Protein AF-A0A949ENT4-F1 (afdb_monomer_lite)

pLDDT: mean 81.18, std 10.14, range [41.47, 90.88]

Foldseek 3Di:
DDPPPPVVVVVVVCVVPVDDDDDDDDPADFDKDFPDDPPDDWFPQDDPVSPRHIDDGIDGDGDPPPD

Radius of gyration: 18.68 Å; chains: 1; bounding box: 51×30×38 Å

Sequence (67 aa):
MTDEIDFDAIIGKYRSDPFDYLDVRTSHTGQVRFRVKEGAEVEGPSGEWHHVRGTLLYEMLREGNQK

Secondary structure (DSSP, 8-state):
------HHHHHHHHHH--PPP-----SS-EEEEESS-TT---PPPBSTTS-B-----EEEEETT---

Structure (mmCIF, N/CA/C/O backbone):
data_AF-A0A949ENT4-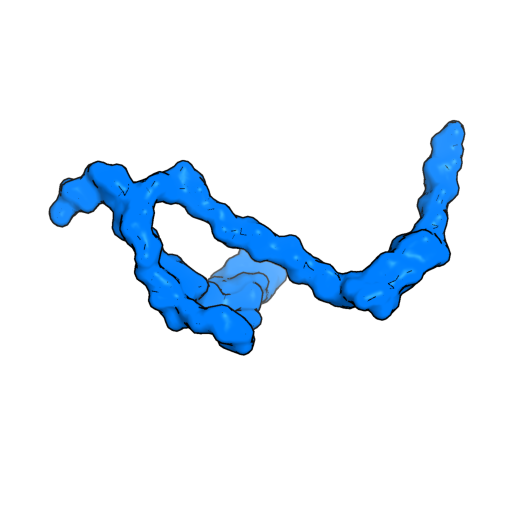F1
#
_entry.id   AF-A0A949ENT4-F1
#
loop_
_atom_site.group_PDB
_atom_site.id
_atom_site.type_symbol
_atom_site.label_atom_id
_atom_site.label_alt_id
_atom_site.label_comp_id
_atom_site.label_asym_id
_atom_site.label_entity_id
_atom_site.label_seq_id
_atom_site.pdbx_PDB_ins_code
_atom_site.Cartn_x
_atom_site.Cartn_y
_atom_site.Cartn_z
_atom_site.occupancy
_atom_site.B_iso_or_equiv
_atom_site.auth_seq_id
_atom_site.auth_comp_id
_atom_site.auth_asym_id
_atom_site.auth_atom_id
_atom_site.pdbx_PDB_model_num
ATOM 1 N N . MET A 1 1 ? 39.181 -3.514 -4.234 1.00 41.47 1 MET A N 1
ATOM 2 C CA . MET A 1 1 ? 38.297 -4.689 -4.320 1.00 41.47 1 MET A CA 1
ATOM 3 C C . MET A 1 1 ? 37.056 -4.184 -5.012 1.00 41.47 1 MET A C 1
ATOM 5 O O . MET A 1 1 ? 36.311 -3.431 -4.408 1.00 41.47 1 MET A O 1
ATOM 9 N N . THR A 1 2 ? 36.994 -4.389 -6.323 1.00 51.25 2 THR A N 1
ATOM 10 C CA . THR A 1 2 ? 35.899 -3.904 -7.163 1.00 51.25 2 THR A CA 1
ATOM 11 C C . THR A 1 2 ? 34.758 -4.885 -6.966 1.00 51.25 2 THR A C 1
ATOM 13 O O . THR A 1 2 ? 34.921 -6.046 -7.325 1.00 51.25 2 THR A O 1
ATOM 16 N N . ASP A 1 3 ? 33.667 -4.457 -6.334 1.00 61.56 3 ASP A N 1
ATOM 17 C CA . ASP A 1 3 ? 32.431 -5.237 -6.321 1.00 61.56 3 ASP A CA 1
ATOM 18 C C . ASP A 1 3 ? 31.958 -5.352 -7.774 1.00 61.56 3 ASP A C 1
ATOM 20 O O . ASP A 1 3 ? 31.450 -4.399 -8.367 1.00 61.56 3 ASP A O 1
ATOM 24 N N . GLU A 1 4 ? 32.244 -6.496 -8.388 1.00 69.19 4 GLU A N 1
ATOM 25 C CA . GLU A 1 4 ? 31.802 -6.833 -9.733 1.00 69.19 4 GLU A CA 1
ATOM 26 C C . GLU A 1 4 ? 30.306 -7.134 -9.632 1.00 69.19 4 GLU A C 1
ATOM 28 O O . GLU A 1 4 ? 29.885 -8.19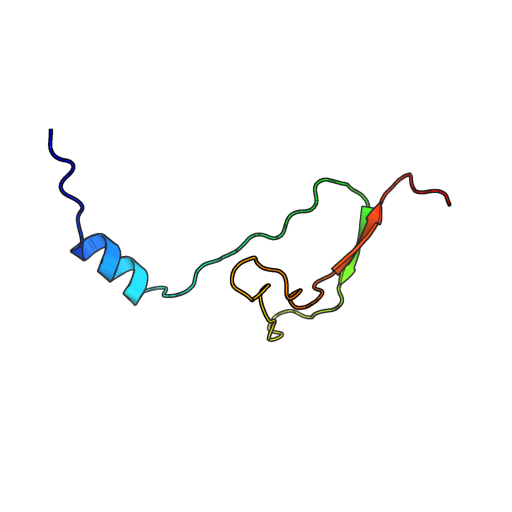4 -9.174 1.00 69.19 4 GLU A O 1
ATOM 33 N N . ILE A 1 5 ? 29.492 -6.125 -9.932 1.00 72.50 5 ILE A N 1
ATOM 34 C CA . ILE A 1 5 ? 28.037 -6.242 -9.904 1.00 72.50 5 ILE A CA 1
ATOM 35 C C . ILE A 1 5 ? 27.640 -7.287 -10.956 1.00 72.50 5 ILE A C 1
ATOM 37 O O . ILE A 1 5 ? 27.815 -7.061 -12.151 1.00 72.50 5 ILE A O 1
ATOM 41 N N . ASP A 1 6 ? 27.112 -8.428 -10.511 1.00 77.88 6 ASP A N 1
ATOM 42 C CA . ASP A 1 6 ? 26.619 -9.494 -11.387 1.00 77.88 6 ASP A CA 1
ATOM 43 C C . ASP A 1 6 ? 25.283 -9.076 -12.024 1.00 77.88 6 ASP A C 1
ATOM 45 O O . ASP A 1 6 ? 24.194 -9.247 -11.464 1.00 77.88 6 ASP A O 1
ATOM 49 N N . PHE A 1 7 ? 25.381 -8.468 -13.205 1.00 77.25 7 PHE A N 1
ATOM 50 C CA . PHE A 1 7 ? 24.230 -8.001 -13.971 1.00 77.25 7 PHE A CA 1
ATOM 51 C C . PHE A 1 7 ? 23.329 -9.145 -14.449 1.00 77.25 7 PHE A C 1
ATOM 53 O O . PHE A 1 7 ? 22.117 -8.945 -14.541 1.00 77.25 7 PHE A O 1
ATOM 60 N N . ASP A 1 8 ? 23.873 -10.335 -14.711 1.00 79.62 8 ASP A N 1
ATOM 61 C CA . ASP A 1 8 ? 23.090 -11.478 -15.189 1.00 79.62 8 ASP A CA 1
ATOM 62 C C . ASP A 1 8 ? 22.180 -12.017 -14.082 1.00 79.62 8 ASP A C 1
ATOM 64 O O . ASP A 1 8 ? 20.999 -12.294 -14.327 1.00 79.62 8 ASP A O 1
ATOM 68 N N . ALA A 1 9 ? 22.678 -12.073 -12.843 1.00 76.94 9 ALA A N 1
ATOM 69 C CA . ALA A 1 9 ? 21.869 -12.422 -11.678 1.00 76.94 9 ALA A CA 1
ATOM 70 C C . ALA A 1 9 ? 20.742 -11.403 -11.429 1.00 76.94 9 ALA A C 1
ATOM 72 O O . ALA A 1 9 ? 19.598 -11.782 -11.151 1.00 76.94 9 ALA A O 1
ATOM 73 N N . ILE A 1 10 ? 21.037 -10.107 -11.572 1.00 78.00 10 ILE A N 1
ATOM 74 C CA . ILE A 1 10 ? 20.052 -9.030 -11.399 1.00 78.00 10 ILE A CA 1
ATOM 75 C C . ILE A 1 10 ? 18.972 -9.106 -12.487 1.00 78.00 10 ILE A C 1
ATOM 77 O O . ILE A 1 10 ? 17.779 -9.111 -12.177 1.00 78.00 10 ILE A O 1
ATOM 81 N N . ILE A 1 11 ? 19.364 -9.220 -13.757 1.00 80.25 11 ILE A N 1
ATOM 82 C CA . ILE A 1 11 ? 18.431 -9.310 -14.891 1.00 80.25 11 ILE A CA 1
ATOM 83 C C . ILE A 1 11 ? 17.592 -10.591 -14.807 1.00 80.25 11 ILE A C 1
ATOM 85 O O . ILE A 1 11 ? 16.392 -10.558 -15.093 1.00 80.25 11 ILE A O 1
ATOM 89 N N . GLY A 1 12 ? 18.188 -11.709 -14.383 1.00 82.06 12 GLY A N 1
ATOM 90 C CA . GLY A 1 12 ? 17.478 -12.965 -14.148 1.00 82.06 12 GLY A CA 1
ATOM 91 C C . GLY A 1 12 ? 16.351 -12.812 -13.127 1.00 82.06 12 GLY A C 1
ATOM 92 O O . GLY A 1 12 ? 15.228 -13.248 -13.385 1.00 82.06 12 GLY A O 1
ATOM 93 N N . LYS A 1 13 ? 16.617 -12.111 -12.018 1.00 75.12 13 LYS A N 1
ATOM 94 C CA . LYS A 1 13 ? 15.624 -11.826 -10.974 1.00 75.12 13 LYS A CA 1
ATOM 95 C C . LYS A 1 13 ? 14.457 -10.975 -11.493 1.00 75.12 13 LYS A C 1
ATOM 97 O O . LYS A 1 13 ? 13.303 -11.346 -11.285 1.00 75.12 13 LYS A O 1
ATOM 102 N N . TYR A 1 14 ? 14.738 -9.889 -12.218 1.00 76.00 14 TYR A N 1
ATOM 103 C CA . TYR A 1 14 ? 13.690 -9.027 -12.789 1.00 76.00 14 TYR A CA 1
ATOM 104 C C . TYR A 1 14 ? 12.862 -9.726 -13.874 1.00 76.00 14 TYR A C 1
ATOM 106 O O . TYR A 1 14 ? 11.686 -9.421 -14.043 1.00 76.00 14 TYR A O 1
ATOM 114 N N . ARG A 1 15 ? 13.445 -10.677 -14.616 1.00 79.31 15 ARG A N 1
ATOM 115 C CA . ARG A 1 15 ? 12.693 -11.487 -15.589 1.00 79.31 15 ARG A CA 1
ATOM 116 C C . ARG A 1 15 ? 11.742 -12.478 -14.927 1.00 79.31 15 ARG A C 1
ATOM 118 O O . ARG A 1 15 ? 10.714 -12.786 -15.522 1.00 79.31 15 ARG A O 1
ATOM 125 N N . SER A 1 16 ? 12.090 -13.005 -13.752 1.00 81.56 16 SER A N 1
ATOM 126 C CA . SER A 1 16 ? 11.233 -13.954 -13.034 1.00 81.56 16 SER A CA 1
ATOM 127 C C . SER A 1 16 ? 10.086 -13.280 -12.283 1.00 81.56 16 SER A C 1
ATOM 129 O O . SER A 1 16 ? 8.987 -13.826 -12.265 1.00 81.56 16 SER A O 1
ATOM 131 N N . ASP A 1 17 ? 10.332 -12.109 -11.691 1.00 79.56 17 ASP A N 1
ATOM 132 C CA . ASP A 1 17 ? 9.326 -11.324 -10.975 1.00 79.56 17 ASP A CA 1
ATOM 133 C C . ASP A 1 17 ? 9.605 -9.826 -11.201 1.00 79.56 17 ASP A C 1
ATOM 135 O O . ASP A 1 17 ? 10.477 -9.254 -10.540 1.00 79.56 17 ASP A O 1
ATOM 139 N N . PRO A 1 18 ? 8.942 -9.197 -12.188 1.00 81.25 18 PRO A N 1
ATOM 140 C CA . PRO A 1 18 ? 9.195 -7.809 -12.564 1.00 81.25 18 PRO A CA 1
ATOM 141 C C . PRO A 1 18 ? 8.492 -6.800 -11.643 1.00 81.25 18 PRO A C 1
ATOM 143 O O . PRO A 1 18 ? 8.440 -5.617 -11.984 1.00 81.25 18 PRO A O 1
ATOM 146 N N . PHE A 1 19 ? 7.904 -7.241 -10.527 1.00 81.88 19 PHE A N 1
ATOM 147 C CA . PHE A 1 19 ? 7.120 -6.384 -9.647 1.00 81.88 19 PHE A CA 1
ATOM 148 C C . PHE A 1 19 ? 7.918 -5.928 -8.423 1.00 81.88 19 PHE A C 1
ATOM 150 O O . PHE A 1 19 ? 8.602 -6.711 -7.764 1.00 81.88 19 PHE A O 1
ATOM 157 N N . ASP A 1 20 ? 7.769 -4.648 -8.083 1.00 78.94 20 ASP A N 1
ATOM 158 C CA . ASP A 1 20 ? 8.214 -4.103 -6.805 1.00 78.94 20 ASP A CA 1
ATOM 159 C C . ASP A 1 20 ? 7.067 -4.178 -5.791 1.00 78.94 20 ASP A C 1
ATOM 161 O O . ASP A 1 20 ? 5.964 -3.679 -6.029 1.00 78.94 20 ASP A O 1
ATOM 165 N N . TYR A 1 21 ? 7.331 -4.786 -4.634 1.00 83.69 21 TYR A N 1
ATOM 166 C CA . TYR A 1 21 ? 6.351 -4.927 -3.559 1.00 83.69 21 TYR A CA 1
ATOM 167 C C . TYR A 1 21 ? 6.574 -3.858 -2.492 1.00 83.69 21 TYR A C 1
ATOM 169 O O . TYR A 1 21 ? 7.685 -3.683 -1.988 1.00 83.69 21 TYR A O 1
ATOM 177 N N . LEU A 1 22 ? 5.497 -3.167 -2.116 1.00 83.00 22 LEU A N 1
ATOM 178 C CA . LEU A 1 22 ? 5.513 -2.145 -1.075 1.00 83.00 22 LEU A CA 1
ATOM 179 C C . LEU A 1 22 ? 4.603 -2.548 0.087 1.00 83.00 22 LEU A C 1
ATOM 181 O O . LEU A 1 22 ? 3.381 -2.594 -0.045 1.00 83.00 22 LEU A O 1
ATOM 185 N N . ASP A 1 23 ? 5.206 -2.750 1.255 1.00 84.75 23 ASP A N 1
ATOM 186 C CA . ASP A 1 23 ? 4.473 -2.943 2.503 1.00 84.75 23 ASP A CA 1
ATOM 187 C C . ASP A 1 23 ? 3.976 -1.598 3.046 1.00 84.75 23 ASP A C 1
ATOM 189 O O . ASP A 1 23 ? 4.759 -0.770 3.522 1.00 84.75 23 ASP A O 1
ATOM 193 N N . VAL A 1 24 ? 2.660 -1.392 3.060 1.00 84.06 24 VAL A N 1
ATOM 194 C CA . VAL A 1 24 ? 2.054 -0.214 3.696 1.00 84.06 24 VAL A CA 1
ATOM 195 C C . VAL A 1 24 ? 1.835 -0.493 5.183 1.00 84.06 24 VAL A C 1
ATOM 197 O O . VAL A 1 24 ? 0.997 -1.312 5.556 1.00 84.06 24 VAL A O 1
ATOM 200 N N . ARG A 1 25 ? 2.590 0.194 6.049 1.00 86.25 25 ARG A N 1
ATOM 201 C CA . ARG A 1 25 ? 2.538 0.022 7.513 1.00 86.25 25 ARG A CA 1
ATOM 202 C C . ARG A 1 25 ? 2.072 1.299 8.208 1.00 86.25 25 ARG A C 1
ATOM 204 O O . ARG A 1 25 ? 2.510 2.396 7.867 1.00 86.25 25 ARG A O 1
ATOM 211 N N . THR A 1 26 ? 1.229 1.164 9.232 1.00 84.44 26 THR A N 1
ATOM 212 C CA . THR A 1 26 ? 0.892 2.267 10.144 1.00 84.44 26 THR A CA 1
ATOM 213 C C . THR A 1 26 ? 1.812 2.275 11.355 1.00 84.44 26 THR A C 1
ATOM 215 O O . THR A 1 26 ? 2.137 1.235 11.918 1.00 84.44 26 THR A O 1
ATOM 218 N N . SER A 1 27 ? 2.185 3.468 11.812 1.00 85.88 27 SER A N 1
ATOM 219 C CA . SER A 1 27 ? 2.942 3.653 13.056 1.00 85.88 27 SER A CA 1
ATOM 220 C C . SER A 1 27 ? 2.095 3.497 14.323 1.00 85.88 27 SER A C 1
ATOM 222 O O . SER A 1 27 ? 2.641 3.306 15.404 1.00 85.88 27 SER A O 1
ATOM 224 N N . HIS A 1 28 ? 0.769 3.592 14.208 1.00 85.56 28 HIS A N 1
ATOM 225 C CA . HIS A 1 28 ? -0.148 3.555 15.344 1.00 85.56 28 HIS A CA 1
ATOM 226 C C . HIS A 1 28 ? -1.081 2.346 15.271 1.00 85.56 28 HIS A C 1
ATOM 228 O O . HIS A 1 28 ? -1.395 1.861 14.182 1.00 85.56 28 HIS A O 1
ATOM 234 N N . THR A 1 29 ? -1.554 1.918 16.443 1.00 85.19 29 THR A N 1
ATOM 235 C CA . THR A 1 29 ? -2.611 0.918 16.603 1.00 85.19 29 THR A CA 1
ATOM 236 C C . THR A 1 29 ? -3.993 1.569 16.552 1.00 85.19 29 THR A C 1
ATOM 238 O O . THR A 1 29 ? -4.176 2.750 16.878 1.00 85.19 29 THR A O 1
ATOM 241 N N . GLY A 1 30 ? -4.986 0.802 16.112 1.00 86.38 30 GLY A N 1
ATOM 242 C CA . GLY A 1 30 ? -6.350 1.284 15.961 1.00 86.38 30 GLY A CA 1
ATOM 243 C C . GLY A 1 30 ? -7.229 0.345 15.146 1.00 86.38 30 GLY A C 1
ATOM 244 O O . GLY A 1 30 ? -6.808 -0.739 14.745 1.00 86.38 30 GLY A O 1
ATOM 245 N N . GLN A 1 31 ? -8.458 0.782 14.875 1.00 87.19 31 GLN A N 1
ATOM 246 C CA . GLN A 1 31 ? -9.386 0.065 14.005 1.00 87.19 31 GLN A CA 1
ATOM 247 C C . GLN A 1 31 ? -9.195 0.513 12.553 1.00 87.19 31 GLN A C 1
ATOM 249 O O . GLN A 1 31 ? -9.372 1.689 12.235 1.00 87.19 31 GLN A O 1
ATOM 254 N N . VAL A 1 32 ? -8.869 -0.431 11.671 1.00 88.62 32 VAL A N 1
ATOM 255 C CA . VAL A 1 32 ? -8.668 -0.180 10.239 1.00 88.62 32 VAL A CA 1
ATOM 256 C C . VAL A 1 32 ? -9.960 -0.445 9.464 1.00 88.62 32 VAL A C 1
ATOM 258 O O . VAL A 1 32 ? -10.617 -1.467 9.656 1.00 88.62 32 VAL A O 1
ATOM 261 N N . ARG A 1 33 ? -10.321 0.476 8.570 1.00 89.94 33 ARG A N 1
ATOM 262 C CA . ARG A 1 33 ? -11.398 0.332 7.586 1.00 89.94 33 ARG A CA 1
ATOM 263 C C . ARG A 1 33 ? -10.798 0.391 6.190 1.00 89.94 33 ARG A C 1
ATOM 265 O O . ARG A 1 33 ? -10.384 1.455 5.732 1.00 89.94 33 ARG A O 1
ATOM 272 N N . PHE A 1 34 ? -10.755 -0.751 5.518 1.00 90.38 34 PHE A N 1
ATOM 273 C CA . PHE A 1 34 ? -10.265 -0.839 4.146 1.00 90.38 34 PHE A CA 1
ATOM 274 C C . PHE A 1 34 ? -11.260 -0.200 3.175 1.00 90.38 34 PHE A C 1
ATOM 276 O O . PHE A 1 34 ? -12.473 -0.398 3.283 1.00 90.38 34 PHE A O 1
ATOM 283 N N . ARG A 1 35 ? -10.737 0.590 2.237 1.00 90.06 35 ARG A N 1
ATOM 284 C CA . ARG A 1 35 ? -11.503 1.220 1.151 1.00 90.06 35 ARG A CA 1
ATOM 285 C C . ARG A 1 35 ? -11.323 0.494 -0.181 1.00 90.06 35 ARG A C 1
ATOM 287 O O . ARG A 1 35 ? -12.134 0.684 -1.081 1.00 90.06 35 ARG A O 1
ATOM 294 N N . VAL A 1 36 ? -10.314 -0.369 -0.272 1.00 90.44 36 VAL A N 1
ATOM 295 C CA . VAL A 1 36 ? -10.024 -1.229 -1.424 1.00 90.44 36 VAL A CA 1
ATOM 296 C C . VAL A 1 36 ? -10.182 -2.705 -1.053 1.00 90.44 36 VAL A C 1
ATOM 298 O O . VAL A 1 36 ? -10.186 -3.063 0.126 1.00 90.44 36 VAL A O 1
ATOM 301 N N . LYS A 1 37 ? -10.337 -3.559 -2.066 1.00 90.88 37 LYS A N 1
ATOM 302 C CA . LYS A 1 37 ? -10.367 -5.021 -1.924 1.00 90.88 37 LYS A CA 1
ATOM 303 C C . LYS A 1 37 ? -9.076 -5.618 -2.475 1.00 90.88 37 LYS A C 1
ATOM 305 O O . LYS A 1 37 ? -8.376 -4.973 -3.249 1.00 90.88 37 LYS A O 1
ATOM 310 N N . GLU A 1 38 ? -8.790 -6.856 -2.097 1.00 88.56 38 GLU A N 1
ATOM 311 C CA . GLU A 1 38 ? -7.702 -7.623 -2.700 1.00 88.56 38 GLU A CA 1
ATOM 312 C C . GLU A 1 38 ? -7.890 -7.730 -4.223 1.00 88.56 38 GLU A C 1
ATOM 314 O O . GLU A 1 38 ? -9.010 -7.924 -4.703 1.00 88.56 38 GLU A O 1
ATOM 319 N N . GLY A 1 39 ? -6.804 -7.540 -4.976 1.00 89.81 39 GLY A N 1
ATOM 320 C CA . GLY A 1 39 ? -6.813 -7.519 -6.442 1.00 89.81 39 GLY A CA 1
ATOM 321 C C . GLY A 1 39 ? -7.371 -6.239 -7.078 1.00 89.81 39 GLY A C 1
ATOM 322 O O . GLY A 1 39 ? -7.464 -6.174 -8.301 1.00 89.81 39 GLY A O 1
ATOM 323 N N . ALA A 1 40 ? -7.752 -5.226 -6.290 1.00 89.50 40 ALA A N 1
ATOM 324 C CA . ALA A 1 40 ? -8.158 -3.936 -6.837 1.00 89.50 40 ALA A CA 1
ATOM 325 C C . ALA A 1 40 ? -6.959 -3.194 -7.443 1.00 89.50 40 ALA A C 1
ATOM 327 O O . ALA A 1 40 ? -5.887 -3.129 -6.842 1.00 89.50 40 ALA A O 1
ATOM 328 N N . GLU A 1 41 ? -7.170 -2.594 -8.611 1.00 89.56 41 GLU A N 1
ATOM 329 C CA . GLU A 1 41 ? -6.202 -1.693 -9.225 1.00 89.56 41 GLU A CA 1
ATOM 330 C C . GLU A 1 41 ? -6.138 -0.385 -8.426 1.00 89.56 41 GLU A C 1
ATOM 332 O O . GLU A 1 41 ? -7.169 0.185 -8.052 1.00 89.56 41 GLU A O 1
ATOM 337 N N . VAL A 1 42 ? -4.922 0.060 -8.112 1.00 88.62 42 VAL A N 1
ATOM 338 C CA . VAL A 1 42 ? -4.664 1.254 -7.303 1.00 88.62 42 VAL A CA 1
ATOM 339 C C . VAL A 1 42 ? -3.559 2.080 -7.938 1.00 88.62 42 VAL A C 1
ATOM 341 O O . VAL A 1 42 ? -2.612 1.549 -8.513 1.00 88.62 42 VAL A O 1
ATOM 344 N N . GLU A 1 43 ? -3.662 3.393 -7.793 1.00 87.50 43 GLU A N 1
ATOM 345 C CA . GLU A 1 43 ? -2.660 4.336 -8.268 1.00 87.50 43 GLU A CA 1
ATOM 346 C C . GLU A 1 43 ? -1.749 4.759 -7.115 1.00 87.50 43 GLU A C 1
ATOM 348 O O . GLU A 1 43 ? -2.207 5.146 -6.032 1.00 87.50 43 GLU A O 1
ATOM 353 N N . GLY A 1 44 ? -0.440 4.704 -7.352 1.00 83.94 44 GLY A N 1
ATOM 354 C CA . GLY A 1 44 ? 0.552 5.258 -6.439 1.00 83.94 44 GLY A CA 1
ATOM 355 C C . GLY A 1 44 ? 0.550 6.794 -6.440 1.00 83.94 44 GLY A C 1
ATOM 356 O O . GLY A 1 44 ? 0.018 7.425 -7.356 1.00 83.94 44 GLY A O 1
ATOM 357 N N . PRO A 1 45 ? 1.153 7.429 -5.422 1.00 85.88 45 PRO A N 1
ATOM 358 C CA . PRO A 1 45 ? 1.334 8.875 -5.411 1.00 85.88 45 PRO A CA 1
ATOM 359 C C . PRO A 1 45 ? 2.222 9.321 -6.579 1.00 85.88 45 PRO A C 1
ATOM 361 O O . PRO A 1 45 ? 3.302 8.769 -6.796 1.00 85.88 45 PRO A O 1
ATOM 364 N N . SER A 1 46 ? 1.785 10.344 -7.311 1.00 82.50 46 SER A N 1
ATOM 365 C CA . SER A 1 46 ? 2.404 10.776 -8.568 1.00 82.50 46 SER A CA 1
ATOM 366 C C . SER A 1 46 ? 2.794 12.260 -8.567 1.00 82.50 46 SER A C 1
ATOM 368 O O . SER A 1 46 ? 2.547 13.010 -7.615 1.00 82.50 46 SER A O 1
ATOM 370 N N . GLY A 1 47 ? 3.474 12.680 -9.635 1.00 83.19 47 GLY A N 1
ATOM 371 C CA . GLY A 1 47 ? 4.100 13.994 -9.754 1.00 83.19 47 GLY A CA 1
ATOM 372 C C . GLY A 1 47 ? 5.542 14.006 -9.243 1.00 83.19 47 GLY A C 1
ATOM 373 O O . GLY A 1 47 ? 5.925 13.184 -8.419 1.00 83.19 47 GLY A O 1
ATOM 374 N N . GLU A 1 48 ? 6.333 14.968 -9.720 1.00 80.69 48 GLU A N 1
ATOM 375 C CA . GLU A 1 48 ? 7.782 15.081 -9.452 1.00 80.69 48 GLU A CA 1
ATOM 376 C C . GLU A 1 48 ? 8.141 15.076 -7.952 1.00 80.69 48 GLU A C 1
ATOM 378 O O . GLU A 1 48 ? 9.214 14.639 -7.558 1.00 80.69 48 GLU A O 1
ATOM 383 N N . TRP A 1 49 ? 7.194 15.494 -7.110 1.00 82.81 49 TRP A N 1
ATOM 384 C CA . TRP A 1 49 ? 7.338 15.594 -5.657 1.00 82.81 49 TRP A CA 1
ATOM 385 C C . TRP A 1 49 ? 6.298 14.763 -4.893 1.00 82.81 49 TRP A C 1
ATOM 387 O O . TRP A 1 49 ? 5.993 15.081 -3.746 1.00 82.81 49 TRP A O 1
ATOM 397 N N . HIS A 1 50 ? 5.682 13.761 -5.539 1.00 80.50 50 HIS A N 1
ATOM 398 C CA . HIS A 1 50 ? 4.558 12.985 -4.984 1.00 80.50 50 HIS A CA 1
ATOM 399 C C . HIS A 1 50 ? 3.399 13.864 -4.471 1.00 80.50 50 HIS A C 1
ATOM 401 O O . HIS A 1 50 ? 2.705 13.528 -3.512 1.00 80.50 50 HIS A O 1
ATOM 407 N N . HIS A 1 51 ? 3.205 15.028 -5.100 1.00 83.88 51 HIS A N 1
ATOM 408 C CA . HIS A 1 51 ? 2.197 16.008 -4.696 1.00 83.88 51 HIS A CA 1
ATOM 409 C C . HIS A 1 51 ? 0.776 15.554 -5.047 1.00 83.88 51 HIS A C 1
ATOM 411 O O . HIS A 1 51 ? -0.193 16.002 -4.430 1.00 83.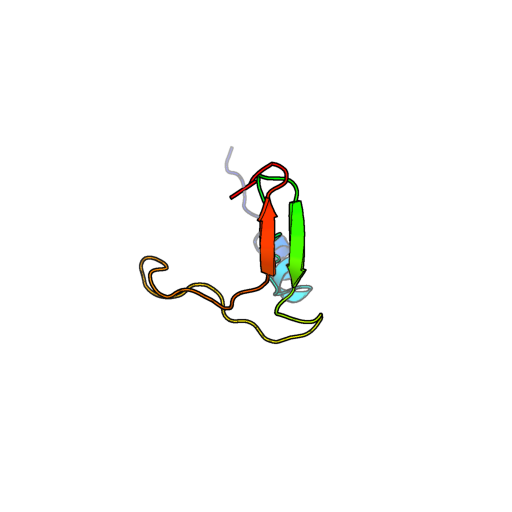88 51 HIS A O 1
ATOM 417 N N . VAL A 1 52 ? 0.639 14.663 -6.032 1.00 85.31 52 VAL A N 1
ATOM 418 C CA . VAL A 1 52 ? -0.633 14.032 -6.357 1.00 85.31 52 VAL A CA 1
ATOM 419 C C . VAL A 1 52 ? -0.787 12.815 -5.461 1.00 85.31 52 VAL A C 1
ATOM 421 O O . VAL A 1 52 ? -0.025 11.851 -5.539 1.00 85.31 52 VAL A O 1
ATOM 424 N N . ARG A 1 53 ? -1.795 12.866 -4.591 1.00 84.94 53 ARG A N 1
ATOM 425 C CA . ARG A 1 53 ? -2.160 11.727 -3.748 1.00 84.94 53 ARG A CA 1
ATOM 426 C C . ARG A 1 53 ? -2.543 10.527 -4.617 1.00 84.94 53 ARG A C 1
ATOM 428 O O . ARG A 1 53 ? -3.297 10.679 -5.573 1.00 84.94 53 ARG A O 1
ATOM 435 N N . GLY A 1 54 ? -2.056 9.352 -4.236 1.00 88.38 54 GLY A N 1
ATOM 436 C CA . GLY A 1 54 ? -2.511 8.089 -4.808 1.00 88.38 54 GLY A CA 1
ATOM 437 C C . GLY A 1 54 ? -3.893 7.681 -4.291 1.00 88.38 54 GLY A C 1
ATOM 438 O O . GLY A 1 54 ? -4.603 8.449 -3.629 1.00 88.38 54 GLY A O 1
ATOM 439 N N . THR A 1 55 ? -4.262 6.435 -4.561 1.00 89.94 55 THR A N 1
ATOM 440 C CA . THR A 1 55 ? -5.516 5.839 -4.100 1.00 89.94 55 THR A CA 1
ATOM 441 C C . THR A 1 55 ? -5.525 5.635 -2.582 1.00 89.94 55 THR A C 1
ATOM 443 O O . THR A 1 55 ? -4.558 5.165 -1.983 1.00 89.94 55 THR A O 1
ATOM 446 N N . LEU A 1 56 ? -6.651 5.958 -1.940 1.00 90.25 56 LEU A N 1
ATOM 447 C CA . LEU A 1 56 ? -6.844 5.726 -0.509 1.00 90.25 56 LEU A CA 1
ATOM 448 C C . LEU A 1 56 ? -7.071 4.232 -0.234 1.00 90.25 56 LEU A C 1
ATOM 450 O O . LEU A 1 56 ? -8.121 3.693 -0.575 1.00 90.25 56 LEU A O 1
ATOM 454 N N . LEU A 1 57 ? -6.110 3.583 0.426 1.00 90.88 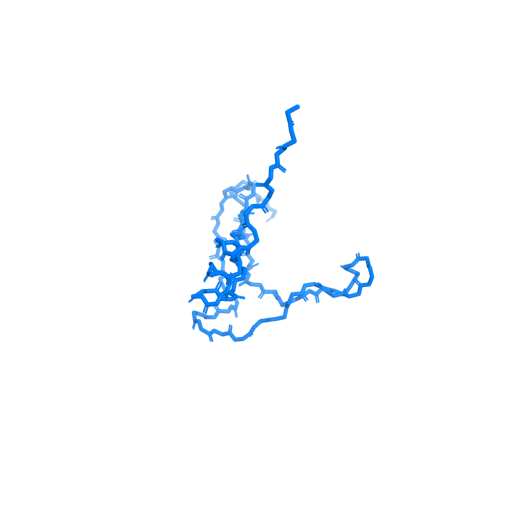57 LEU A N 1
ATOM 455 C CA . LEU A 1 57 ? -6.173 2.146 0.721 1.00 90.88 57 LEU A CA 1
ATOM 456 C C . LEU A 1 57 ? -7.025 1.832 1.959 1.00 90.88 57 LEU A C 1
ATOM 458 O O . LEU A 1 57 ? -7.886 0.948 1.934 1.00 90.88 57 LEU A O 1
ATOM 462 N N . TYR A 1 58 ? -6.811 2.563 3.053 1.00 89.88 58 TYR A N 1
ATOM 463 C CA . TYR A 1 58 ? -7.549 2.379 4.298 1.00 89.88 58 TYR A CA 1
ATOM 464 C C . TYR A 1 58 ? -7.616 3.664 5.123 1.00 89.88 58 TYR A C 1
ATOM 466 O O . TYR A 1 58 ? -6.790 4.566 4.998 1.00 89.88 58 TYR A O 1
ATOM 474 N N . GLU A 1 59 ? -8.600 3.710 6.012 1.00 90.19 59 GLU A N 1
ATOM 475 C CA . GLU A 1 59 ? -8.711 4.692 7.087 1.00 90.19 59 GLU A CA 1
ATOM 476 C C . GLU A 1 59 ? -8.457 3.987 8.420 1.00 90.19 59 GLU A C 1
ATOM 478 O O . GLU A 1 59 ? -8.856 2.838 8.600 1.00 90.19 59 GLU A O 1
ATOM 483 N N . MET A 1 60 ? -7.806 4.659 9.368 1.00 89.06 60 MET A N 1
ATOM 484 C CA . MET A 1 60 ? -7.548 4.098 10.694 1.00 89.06 60 MET A CA 1
ATOM 485 C C . MET A 1 60 ? -8.070 5.027 11.785 1.00 89.06 60 MET A C 1
ATOM 487 O O . MET A 1 60 ? -7.674 6.189 11.876 1.00 89.06 60 MET A O 1
ATOM 491 N N . LEU A 1 61 ? -8.920 4.483 12.651 1.00 86.38 61 LEU A N 1
ATOM 492 C CA . LEU A 1 61 ? -9.316 5.114 13.902 1.00 86.38 61 LEU A CA 1
ATOM 493 C C . LEU A 1 61 ? -8.3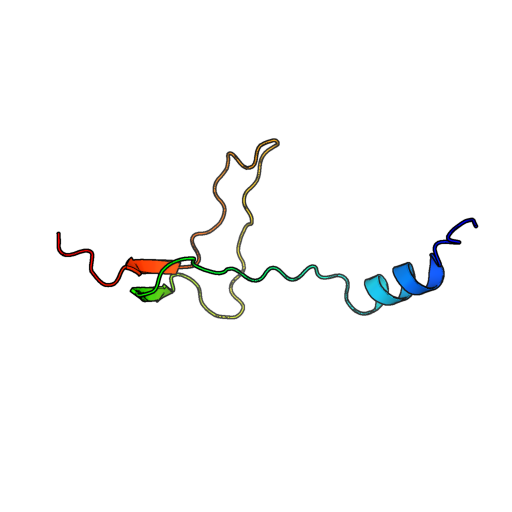08 4.719 14.977 1.00 86.38 61 LEU A C 1
ATOM 495 O O . LEU A 1 61 ? -8.326 3.588 15.459 1.00 86.38 61 LEU A O 1
ATOM 499 N N . ARG A 1 62 ? -7.409 5.645 15.318 1.00 83.81 62 ARG A N 1
ATOM 500 C CA . ARG A 1 62 ? -6.371 5.425 16.331 1.00 83.81 62 ARG A CA 1
ATOM 501 C C . ARG A 1 62 ? -6.993 5.124 17.696 1.00 83.81 62 ARG A C 1
ATOM 503 O O . ARG A 1 62 ? -7.876 5.849 18.158 1.00 83.81 62 ARG A O 1
ATOM 510 N N . GLU A 1 63 ? -6.467 4.106 18.364 1.00 75.12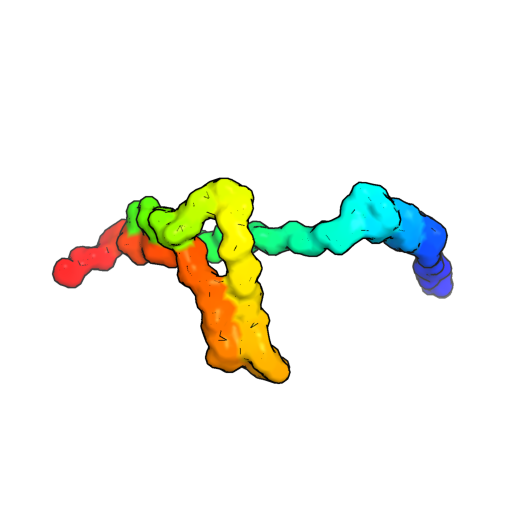 63 GLU A N 1
ATOM 511 C CA . GLU A 1 63 ? -6.835 3.780 19.740 1.00 75.12 63 GLU A CA 1
ATOM 512 C C . GLU A 1 63 ? -6.429 4.932 20.684 1.00 75.12 63 GLU A C 1
ATOM 514 O O . GLU A 1 63 ? -5.296 5.415 20.646 1.00 75.12 63 GLU A O 1
ATOM 519 N N . GLY A 1 64 ? -7.376 5.444 21.476 1.00 70.81 64 GLY A N 1
ATOM 520 C CA . GLY A 1 64 ? -7.169 6.615 22.342 1.00 70.81 64 GLY A CA 1
ATOM 521 C C . GLY A 1 64 ? -7.463 7.977 21.699 1.00 70.81 64 GLY A C 1
ATOM 522 O O . GLY A 1 64 ? -7.317 9.001 22.361 1.00 70.81 64 GLY A O 1
ATOM 523 N N . ASN A 1 65 ? -7.927 8.026 20.445 1.00 60.78 65 ASN A N 1
ATOM 524 C CA . ASN A 1 65 ? -8.500 9.248 19.874 1.00 60.78 65 ASN A CA 1
ATOM 525 C C . ASN A 1 65 ? -9.983 9.377 20.283 1.00 60.78 65 ASN A C 1
ATOM 527 O O . ASN A 1 65 ? -10.875 9.213 19.454 1.00 60.78 65 ASN A O 1
ATOM 531 N N . GLN A 1 66 ? -10.244 9.623 21.573 1.00 54.38 66 GLN A N 1
ATOM 532 C CA . GLN A 1 66 ? -11.544 10.118 22.040 1.00 54.38 66 GLN A CA 1
ATOM 533 C C . GLN A 1 66 ? -11.648 11.597 21.647 1.00 54.38 66 GLN A C 1
ATOM 535 O O . GLN A 1 66 ? -11.142 12.469 22.351 1.00 54.38 66 GLN A O 1
ATOM 540 N N . LYS A 1 67 ? -12.247 11.874 20.492 1.00 53.97 67 LYS A N 1
ATOM 541 C CA . LYS A 1 67 ? -12.861 13.175 20.220 1.00 53.97 67 LYS A CA 1
ATOM 542 C C . LYS A 1 67 ? -14.368 13.018 20.271 1.00 53.97 67 LYS A C 1
ATOM 544 O O . LYS A 1 67 ? -14.844 11.976 19.770 1.00 53.97 67 LYS A O 1
#